Protein AF-A0AAV0CTR0-F1 (afdb_monomer)

Solvent-accessible surface area (backbone atoms only — not comparable to full-atom values): 6790 Å² total; per-residue (Å²): 139,84,82,82,81,88,60,62,69,61,51,53,50,50,51,52,50,52,57,63,68,57,74,76,48,81,88,69,41,61,51,52,54,42,43,52,50,48,53,51,48,50,62,73,68,55,83,69,50,78,89,38,67,70,44,38,51,52,50,50,54,52,46,49,56,52,43,30,55,45,69,72,47,71,95,82,50,78,68,43,56,60,49,43,54,52,52,54,50,50,34,42,77,68,43,66,77,38,94,63,83,75,63,79,76,76,77,86,87,127

Structure (mmCIF, N/CA/C/O backbone):
data_AF-A0AAV0CTR0-F1
#
_entry.id   AF-A0AAV0CTR0-F1
#
loop_
_atom_site.group_PDB
_atom_site.id
_atom_site.type_symbol
_atom_site.label_atom_id
_atom_site.label_alt_id
_atom_site.label_comp_id
_atom_site.label_asym_id
_atom_site.label_entity_id
_atom_site.label_seq_id
_atom_site.pdbx_PDB_ins_code
_atom_site.Cartn_x
_atom_site.Cartn_y
_atom_site.Cartn_z
_atom_site.occupancy
_atom_site.B_iso_or_equiv
_atom_site.auth_seq_id
_atom_site.auth_comp_id
_atom_site.auth_asym_id
_atom_si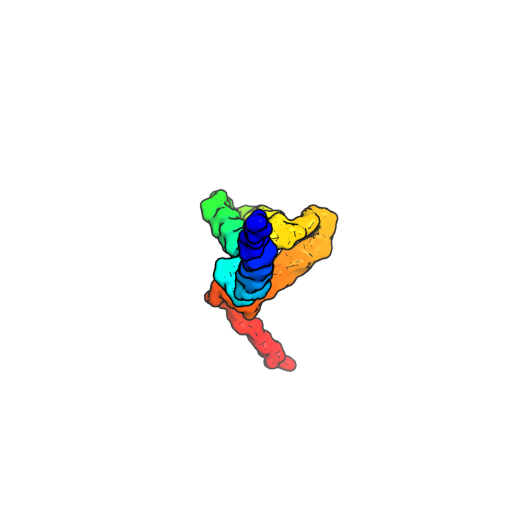te.auth_atom_id
_atom_site.pdbx_PDB_model_num
ATOM 1 N N . MET A 1 1 ? 56.082 -21.853 -14.234 1.00 34.97 1 MET A N 1
ATOM 2 C CA . MET A 1 1 ? 54.751 -22.393 -13.898 1.00 34.97 1 MET A CA 1
ATOM 3 C C . MET A 1 1 ? 53.887 -21.218 -13.463 1.00 34.97 1 MET A C 1
ATOM 5 O O . MET A 1 1 ? 53.992 -20.786 -12.327 1.00 34.97 1 MET A O 1
ATOM 9 N N . LEU A 1 2 ? 53.164 -20.611 -14.408 1.00 36.75 2 LEU A N 1
ATOM 10 C CA . LEU A 1 2 ? 52.213 -19.525 -14.148 1.00 36.75 2 LEU A CA 1
ATOM 11 C C . LEU A 1 2 ? 50.856 -20.175 -13.870 1.00 36.75 2 LEU A C 1
ATOM 13 O O . LEU A 1 2 ? 50.331 -20.877 -14.732 1.00 36.75 2 LEU A O 1
ATOM 17 N N . VAL A 1 3 ? 50.343 -20.004 -12.654 1.00 38.41 3 VAL A N 1
ATOM 18 C CA . VAL A 1 3 ? 48.997 -20.441 -12.273 1.00 38.41 3 VAL A CA 1
ATOM 19 C C . VAL A 1 3 ? 48.022 -19.387 -12.783 1.00 38.41 3 VAL A C 1
ATOM 21 O O . VAL A 1 3 ? 48.085 -18.228 -12.386 1.00 38.41 3 VAL A O 1
ATOM 24 N N . VAL A 1 4 ? 47.155 -19.801 -13.701 1.00 47.12 4 VAL A N 1
ATOM 25 C CA . VAL A 1 4 ? 45.981 -19.044 -14.134 1.00 47.12 4 VAL A CA 1
ATOM 26 C C . VAL A 1 4 ? 44.977 -19.046 -12.980 1.00 47.12 4 VAL A C 1
ATOM 28 O O . VAL A 1 4 ? 44.509 -20.113 -12.595 1.00 47.12 4 VAL A O 1
ATOM 31 N N . THR A 1 5 ? 44.616 -17.881 -12.444 1.00 44.81 5 THR A N 1
ATOM 32 C CA . THR A 1 5 ? 43.428 -17.723 -11.586 1.00 44.81 5 THR A CA 1
ATOM 33 C C . THR A 1 5 ? 42.356 -16.971 -12.368 1.00 44.81 5 THR A C 1
ATOM 35 O O . THR A 1 5 ? 42.116 -15.788 -12.163 1.00 44.81 5 THR A O 1
ATOM 38 N N . ALA A 1 6 ? 41.748 -17.669 -13.328 1.00 54.22 6 ALA A N 1
ATOM 39 C CA . ALA A 1 6 ? 40.588 -17.211 -14.093 1.00 54.22 6 ALA A CA 1
ATOM 40 C C . ALA A 1 6 ? 39.284 -17.606 -13.376 1.00 54.22 6 ALA A C 1
ATOM 42 O O . ALA A 1 6 ? 38.446 -18.302 -13.945 1.00 54.22 6 ALA A O 1
ATOM 43 N N . THR A 1 7 ? 39.149 -17.255 -12.096 1.00 51.38 7 THR A N 1
ATOM 44 C CA . THR A 1 7 ? 38.017 -17.707 -11.264 1.00 51.38 7 THR A CA 1
ATOM 45 C C . THR A 1 7 ? 37.177 -16.579 -10.683 1.00 51.38 7 THR A C 1
ATOM 47 O O . THR A 1 7 ? 36.008 -16.811 -10.388 1.00 51.38 7 THR A O 1
ATOM 50 N N . ASP A 1 8 ? 37.717 -15.364 -10.580 1.00 47.47 8 ASP A N 1
ATOM 51 C CA . ASP A 1 8 ? 37.054 -14.301 -9.815 1.00 47.47 8 ASP A CA 1
ATOM 52 C C . ASP A 1 8 ? 36.214 -13.385 -10.727 1.00 47.47 8 ASP A C 1
ATOM 54 O O . ASP A 1 8 ? 35.055 -13.102 -10.425 1.00 47.47 8 ASP A O 1
ATOM 58 N N . ASP A 1 9 ? 36.719 -13.049 -11.920 1.00 49.59 9 ASP A N 1
ATOM 59 C CA . ASP A 1 9 ? 36.007 -12.199 -12.892 1.00 49.59 9 ASP A CA 1
ATOM 60 C C . ASP A 1 9 ? 34.782 -12.892 -13.527 1.00 49.59 9 ASP A C 1
ATOM 62 O O . ASP A 1 9 ? 33.754 -12.265 -13.797 1.00 49.59 9 ASP A O 1
ATOM 66 N N . GLU A 1 10 ? 34.858 -14.210 -13.733 1.00 50.00 10 GLU A N 1
ATOM 67 C CA . GLU A 1 10 ? 33.766 -15.030 -14.282 1.00 50.00 10 GLU A CA 1
ATOM 68 C C . GLU A 1 10 ? 32.593 -15.124 -13.285 1.00 50.00 10 GLU A C 1
ATOM 70 O O . GLU A 1 10 ? 31.419 -15.088 -13.666 1.00 50.00 10 GLU A O 1
ATOM 75 N N . PHE A 1 11 ? 32.904 -15.182 -11.985 1.00 45.75 11 PHE A N 1
ATOM 76 C CA . PHE A 1 11 ? 31.919 -15.241 -10.908 1.00 45.75 11 PHE A CA 1
ATOM 77 C C . PHE A 1 11 ? 31.147 -13.920 -10.769 1.00 45.75 11 PHE A C 1
ATOM 79 O O . PHE A 1 11 ? 29.916 -13.927 -10.647 1.00 45.75 11 PHE A O 1
ATOM 86 N N . ASP A 1 12 ? 31.838 -12.782 -10.874 1.00 53.22 12 ASP A N 1
ATOM 87 C CA . ASP A 1 12 ? 31.215 -11.457 -10.819 1.00 53.22 12 ASP A CA 1
ATOM 88 C C . ASP A 1 12 ? 30.399 -11.128 -12.078 1.00 53.22 12 ASP A C 1
ATOM 90 O O . ASP A 1 12 ? 29.324 -10.514 -11.987 1.00 53.22 12 ASP A O 1
ATOM 94 N N . LEU A 1 13 ? 30.820 -11.606 -13.253 1.00 52.16 13 LEU A N 1
ATOM 95 C CA . LEU A 1 13 ? 30.045 -11.454 -14.483 1.00 52.16 13 LEU A CA 1
ATOM 96 C C . LEU A 1 13 ? 28.753 -12.284 -14.439 1.00 52.16 13 LEU A C 1
ATOM 98 O O . LEU A 1 13 ? 27.688 -11.773 -14.797 1.00 52.16 13 LEU A O 1
ATOM 102 N N . GLN A 1 14 ? 28.807 -13.514 -13.917 1.00 51.38 14 GLN A N 1
ATOM 103 C CA . GLN A 1 14 ? 27.620 -14.350 -13.711 1.00 51.38 14 GLN A CA 1
ATOM 104 C C . GLN A 1 14 ? 26.677 -13.776 -12.647 1.00 51.38 14 GLN A C 1
ATOM 106 O O . GLN A 1 14 ? 25.457 -13.844 -12.813 1.00 51.38 14 GLN A O 1
ATOM 111 N N . LYS A 1 15 ? 27.202 -13.162 -11.578 1.00 51.62 15 LYS A N 1
ATOM 112 C CA . LYS A 1 15 ? 26.399 -12.456 -10.566 1.00 51.62 15 LYS A CA 1
ATOM 113 C C . LYS A 1 15 ? 25.701 -11.233 -11.161 1.00 51.62 15 LYS A C 1
ATOM 115 O O . LYS A 1 15 ? 24.514 -11.026 -10.922 1.00 51.62 15 LYS A O 1
ATOM 120 N N . THR A 1 16 ? 26.397 -10.478 -12.008 1.00 50.97 16 THR A N 1
ATOM 121 C CA . THR A 1 16 ? 25.854 -9.291 -12.686 1.00 50.97 16 THR A CA 1
ATOM 122 C C . THR A 1 16 ? 24.831 -9.665 -13.765 1.00 50.97 16 THR A C 1
ATOM 124 O O . THR A 1 16 ? 23.807 -8.996 -13.904 1.00 50.97 16 THR A O 1
ATOM 127 N N . GLN A 1 17 ? 25.049 -10.760 -14.501 1.00 51.81 17 GLN A N 1
ATOM 128 C CA . GLN A 1 17 ? 24.091 -11.296 -15.475 1.00 51.81 17 GLN A CA 1
ATOM 129 C C . GLN A 1 17 ? 22.855 -11.905 -14.799 1.00 51.81 17 GLN A C 1
ATOM 131 O O . GLN A 1 17 ? 21.738 -11.623 -15.230 1.00 51.81 17 GLN A O 1
ATOM 136 N N . LYS A 1 18 ? 23.017 -12.650 -13.695 1.00 47.66 18 LYS A N 1
ATOM 137 C CA . LYS A 1 18 ? 21.890 -13.123 -12.869 1.00 47.66 18 LYS A CA 1
ATOM 138 C C . LYS A 1 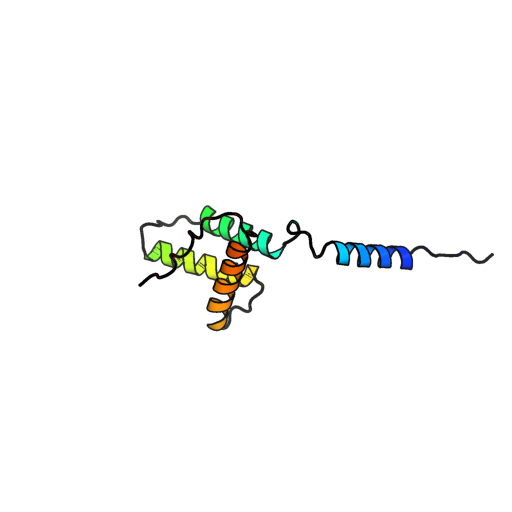18 ? 21.103 -11.963 -12.265 1.00 47.66 18 LYS A C 1
ATOM 140 O O . LYS A 1 18 ? 19.879 -12.008 -12.273 1.00 47.66 18 LYS A O 1
ATOM 145 N N . MET A 1 19 ? 21.773 -10.901 -11.815 1.00 47.75 19 MET A N 1
ATOM 146 C CA . MET A 1 19 ? 21.107 -9.712 -11.275 1.00 47.75 19 MET A CA 1
ATOM 147 C C . MET A 1 19 ? 20.319 -8.950 -12.348 1.00 47.75 19 MET A C 1
ATOM 149 O O . MET A 1 19 ? 19.229 -8.474 -12.064 1.00 47.75 19 MET A O 1
ATOM 153 N N . LYS A 1 20 ? 20.813 -8.894 -13.595 1.00 48.84 20 LYS A N 1
ATOM 154 C CA . LYS A 1 20 ? 20.094 -8.287 -14.733 1.00 48.84 20 LYS A CA 1
ATOM 155 C C . LYS A 1 20 ? 18.930 -9.141 -15.243 1.00 48.84 20 LYS A C 1
ATOM 157 O O . LYS A 1 20 ? 17.924 -8.591 -15.676 1.00 48.84 20 LYS A O 1
ATOM 162 N N . HIS A 1 21 ? 19.045 -10.466 -15.179 1.00 42.84 21 HIS A N 1
ATOM 163 C CA . HIS A 1 21 ? 17.985 -11.387 -15.603 1.00 42.84 21 HIS A CA 1
ATOM 164 C C . HIS A 1 21 ? 16.875 -11.556 -14.547 1.00 42.84 21 HIS A C 1
ATOM 166 O O . HIS A 1 21 ? 15.793 -12.040 -14.855 1.00 42.84 21 HIS A O 1
ATOM 172 N N . CYS A 1 22 ? 17.116 -11.094 -13.318 1.00 47.09 22 CYS A N 1
ATOM 173 C CA . CYS A 1 22 ? 16.162 -11.096 -12.209 1.00 47.09 22 CYS A CA 1
ATOM 174 C C . CYS A 1 22 ? 15.423 -9.750 -12.044 1.00 47.09 22 CYS A C 1
ATOM 176 O O . CYS A 1 22 ? 14.897 -9.447 -10.981 1.00 47.09 22 CYS A O 1
ATOM 178 N N . VAL A 1 23 ? 15.411 -8.906 -13.082 1.00 47.47 23 VAL A N 1
ATOM 179 C CA . VAL A 1 23 ? 14.730 -7.593 -13.073 1.00 47.47 23 VAL A CA 1
ATOM 180 C C . VAL A 1 23 ? 13.266 -7.705 -13.524 1.00 47.47 23 VAL A C 1
ATOM 182 O O . VAL A 1 23 ? 12.463 -6.808 -13.281 1.00 47.47 23 VAL A O 1
ATOM 185 N N . THR A 1 24 ? 12.892 -8.816 -14.157 1.00 50.25 24 THR A N 1
ATOM 186 C CA . THR A 1 24 ? 11.556 -9.037 -14.735 1.00 50.25 24 THR A CA 1
ATOM 187 C C . THR A 1 24 ? 10.709 -10.039 -13.961 1.00 50.25 24 THR A C 1
ATOM 189 O O . THR A 1 24 ? 9.570 -10.297 -14.351 1.00 50.25 24 THR A O 1
ATOM 192 N N . ASP A 1 25 ? 11.221 -10.592 -12.859 1.00 46.81 25 ASP A N 1
ATOM 193 C CA . ASP A 1 25 ? 10.435 -11.500 -12.041 1.00 46.81 25 ASP A CA 1
ATOM 194 C C . ASP A 1 25 ? 9.505 -10.711 -11.108 1.00 46.81 25 ASP A C 1
ATOM 196 O O . ASP A 1 25 ? 9.906 -10.199 -10.065 1.00 46.81 25 ASP A O 1
ATOM 200 N N . HIS A 1 26 ? 8.229 -10.643 -11.482 1.00 55.84 26 HIS A N 1
ATOM 201 C CA . HIS A 1 26 ? 7.106 -10.214 -10.641 1.00 55.84 26 HIS A CA 1
ATOM 202 C C . HIS A 1 26 ? 7.094 -10.807 -9.215 1.00 55.84 26 HIS A C 1
ATOM 204 O O . HIS A 1 26 ? 6.491 -10.221 -8.315 1.00 55.84 26 HIS A O 1
ATOM 210 N N . THR A 1 27 ? 7.777 -11.934 -8.990 1.00 45.66 27 THR A N 1
ATOM 211 C CA . THR A 1 27 ? 7.928 -12.599 -7.689 1.00 45.66 27 THR A CA 1
ATOM 212 C C . THR A 1 27 ? 9.007 -11.961 -6.794 1.00 45.66 27 THR A C 1
ATOM 214 O O . THR A 1 27 ? 9.002 -12.189 -5.586 1.00 45.66 27 THR A O 1
ATOM 217 N N . GLN A 1 28 ? 9.892 -11.113 -7.337 1.00 52.84 28 GLN A N 1
ATOM 218 C CA . GLN A 1 28 ? 10.929 -10.359 -6.604 1.00 52.84 28 GLN A CA 1
ATOM 219 C C . GLN A 1 28 ? 10.571 -8.892 -6.351 1.00 52.84 28 GLN A C 1
ATOM 221 O O . GLN A 1 28 ? 11.425 -8.032 -6.126 1.00 52.84 28 GLN A O 1
ATOM 226 N N . ASP A 1 29 ? 9.285 -8.580 -6.354 1.00 78.62 29 ASP A N 1
ATOM 227 C CA . ASP A 1 29 ? 8.828 -7.242 -6.056 1.00 78.62 29 ASP A CA 1
ATOM 228 C C . ASP A 1 29 ? 8.885 -6.963 -4.547 1.00 78.62 29 ASP A C 1
ATOM 230 O O . ASP A 1 29 ? 7.889 -7.062 -3.829 1.00 78.62 29 ASP A O 1
ATOM 234 N N . PHE A 1 30 ? 10.086 -6.643 -4.055 1.00 83.94 30 PHE A N 1
ATOM 235 C CA . PHE A 1 30 ? 10.333 -6.277 -2.658 1.00 83.94 30 PHE A CA 1
ATOM 236 C C . PHE A 1 30 ? 9.388 -5.171 -2.189 1.00 83.94 30 PHE A C 1
ATOM 238 O O . PHE A 1 30 ? 8.898 -5.227 -1.063 1.00 83.94 30 PHE A O 1
ATOM 245 N N . ILE A 1 31 ? 9.080 -4.216 -3.072 1.00 87.62 31 ILE A N 1
ATOM 246 C CA . ILE A 1 31 ? 8.141 -3.132 -2.788 1.00 87.62 31 ILE A CA 1
ATOM 247 C C . ILE A 1 31 ? 6.738 -3.703 -2.585 1.00 87.62 31 ILE A C 1
ATOM 249 O O . ILE A 1 31 ? 6.126 -3.435 -1.559 1.00 87.62 31 ILE A O 1
ATOM 253 N N . VAL A 1 32 ? 6.229 -4.537 -3.493 1.00 88.19 32 VAL A N 1
ATOM 254 C CA . VAL A 1 32 ? 4.908 -5.170 -3.312 1.00 88.19 32 VAL A CA 1
ATOM 255 C C . VAL A 1 32 ? 4.842 -6.057 -2.088 1.00 88.19 32 VAL A C 1
ATOM 257 O O . VAL A 1 32 ? 3.840 -6.032 -1.380 1.00 88.19 32 VAL A O 1
ATOM 260 N N . ASN A 1 33 ? 5.876 -6.849 -1.819 1.00 89.00 33 ASN A N 1
ATOM 261 C CA . ASN A 1 33 ? 5.907 -7.684 -0.628 1.00 89.00 33 ASN A CA 1
ATOM 262 C C . ASN A 1 33 ? 5.871 -6.833 0.648 1.00 89.00 33 ASN A C 1
ATOM 264 O O . ASN A 1 33 ? 5.118 -7.155 1.565 1.00 89.00 33 ASN A O 1
ATOM 268 N N . ASN A 1 34 ? 6.627 -5.734 0.689 1.00 91.88 34 ASN A N 1
ATOM 269 C CA . ASN A 1 34 ? 6.584 -4.788 1.800 1.00 91.88 34 ASN A CA 1
ATOM 270 C C . ASN A 1 34 ? 5.199 -4.152 1.925 1.00 91.88 34 ASN A C 1
ATOM 272 O O . ASN A 1 34 ? 4.615 -4.223 2.996 1.00 91.88 34 ASN A O 1
ATOM 276 N N . VAL A 1 35 ? 4.617 -3.651 0.832 1.00 92.44 35 VAL A N 1
ATOM 277 C CA . VAL A 1 35 ? 3.261 -3.077 0.824 1.00 92.44 35 VAL A CA 1
ATOM 278 C C . VAL A 1 35 ? 2.222 -4.082 1.330 1.00 92.44 35 VAL A C 1
ATOM 280 O O . VAL A 1 35 ? 1.416 -3.738 2.188 1.00 92.44 35 VAL A O 1
ATOM 283 N N . ARG A 1 36 ? 2.252 -5.341 0.869 1.00 91.44 36 ARG A N 1
ATOM 284 C CA . ARG A 1 36 ? 1.338 -6.391 1.356 1.00 91.44 36 ARG A CA 1
ATOM 285 C C . ARG A 1 36 ? 1.504 -6.647 2.849 1.00 91.44 36 ARG A C 1
ATOM 287 O O . ARG A 1 36 ? 0.505 -6.742 3.554 1.00 91.44 36 ARG A O 1
ATOM 294 N N . LYS A 1 37 ? 2.747 -6.772 3.326 1.00 93.06 37 LYS A N 1
ATOM 295 C CA . LYS A 1 37 ? 3.039 -6.977 4.751 1.00 93.06 37 LYS A CA 1
ATOM 296 C C . LYS A 1 37 ? 2.567 -5.799 5.589 1.00 93.06 37 LYS A C 1
ATOM 298 O O . LYS A 1 37 ? 1.953 -6.029 6.621 1.00 93.06 37 LYS A O 1
ATOM 303 N N . THR A 1 38 ? 2.820 -4.578 5.130 1.00 94.62 38 THR A N 1
ATOM 304 C CA . THR A 1 38 ? 2.377 -3.346 5.778 1.00 94.62 38 THR A CA 1
ATOM 305 C C . THR A 1 38 ? 0.861 -3.316 5.910 1.00 94.62 38 THR A C 1
ATOM 307 O O . THR A 1 38 ? 0.365 -3.225 7.026 1.00 94.62 38 THR A O 1
ATOM 310 N N . LEU A 1 39 ? 0.124 -3.482 4.807 1.00 92.50 39 LEU A N 1
ATOM 311 C CA . LEU A 1 39 ? -1.344 -3.493 4.823 1.00 92.50 39 LEU A CA 1
ATOM 312 C C . LEU A 1 39 ? -1.893 -4.600 5.732 1.00 92.50 39 LEU A C 1
ATOM 314 O O . LEU A 1 39 ? -2.739 -4.347 6.584 1.00 92.50 39 LEU A O 1
ATOM 318 N N . TYR A 1 40 ? -1.368 -5.823 5.601 1.00 92.56 40 TYR A N 1
ATOM 319 C CA . TYR A 1 40 ? -1.765 -6.937 6.461 1.00 92.56 40 TYR A CA 1
ATOM 320 C C . TYR A 1 40 ? -1.515 -6.627 7.939 1.00 92.56 40 TYR A C 1
ATOM 322 O O . TYR A 1 40 ? -2.375 -6.889 8.777 1.00 92.56 40 TYR A O 1
ATOM 330 N N . HIS A 1 41 ? -0.350 -6.074 8.271 1.00 94.25 41 HIS A N 1
ATOM 331 C CA . HIS A 1 41 ? 0.011 -5.753 9.644 1.00 94.25 41 HIS A CA 1
ATOM 332 C C . HIS A 1 41 ? -0.870 -4.646 10.228 1.00 94.25 41 HIS A C 1
ATOM 334 O O . HIS A 1 41 ? -1.362 -4.821 11.342 1.00 94.25 41 HIS A O 1
ATOM 340 N N . CYS A 1 42 ? -1.114 -3.563 9.480 1.00 93.50 42 CYS A N 1
ATOM 341 C CA . CYS A 1 42 ? -2.002 -2.477 9.900 1.00 93.50 42 CYS A CA 1
ATOM 342 C C . CYS A 1 42 ? -3.401 -3.006 10.217 1.00 93.50 42 CYS A C 1
ATOM 344 O O . CYS A 1 42 ? -3.887 -2.807 11.325 1.00 93.50 42 CYS A O 1
ATOM 346 N N . ILE A 1 43 ? -4.007 -3.753 9.289 1.00 90.38 43 ILE A N 1
ATOM 347 C CA . ILE A 1 43 ? -5.369 -4.278 9.447 1.00 90.38 43 ILE A CA 1
ATOM 348 C C . ILE A 1 43 ? -5.442 -5.317 10.573 1.00 90.38 43 ILE A C 1
ATOM 350 O O . ILE A 1 43 ? -6.361 -5.279 11.382 1.00 90.38 43 ILE A O 1
ATOM 354 N N . SER A 1 44 ? -4.485 -6.248 10.651 1.00 92.50 44 SER A N 1
ATOM 355 C CA . SER A 1 44 ? -4.512 -7.308 11.676 1.00 92.50 44 SER A CA 1
ATOM 356 C C . SER A 1 44 ? -4.181 -6.816 13.085 1.00 92.50 44 SER A C 1
ATOM 358 O O . SER A 1 44 ? -4.606 -7.443 14.053 1.00 92.50 44 SER A O 1
ATOM 360 N N . SER A 1 45 ? -3.432 -5.718 13.210 1.00 94.25 45 SER A N 1
ATOM 361 C CA . SER A 1 45 ? -3.107 -5.108 14.506 1.00 94.25 45 SER A CA 1
ATOM 362 C C . SER A 1 45 ? -4.119 -4.039 14.920 1.00 94.25 45 SER A C 1
ATOM 364 O O . SER A 1 45 ? -4.098 -3.593 16.068 1.00 94.25 45 SER A O 1
ATOM 366 N N . PHE A 1 46 ? -4.998 -3.619 14.008 1.00 94.25 46 PHE A N 1
ATOM 367 C CA . PHE A 1 46 ? -6.042 -2.651 14.299 1.00 94.25 46 PHE A CA 1
ATOM 368 C C . PHE A 1 46 ? -7.105 -3.263 15.215 1.00 94.25 46 PHE A C 1
ATOM 370 O O . PHE A 1 46 ? -7.699 -4.296 14.916 1.00 94.25 46 PHE A O 1
ATOM 377 N N . SER A 1 47 ? -7.348 -2.603 16.343 1.00 95.31 47 SER A N 1
ATOM 378 C CA . SER A 1 47 ? -8.319 -3.015 17.362 1.00 95.31 47 SER A CA 1
ATOM 379 C C . SER A 1 47 ? -9.494 -2.042 17.508 1.00 95.31 47 SER A C 1
ATOM 381 O O . SER A 1 47 ? -10.321 -2.214 18.404 1.00 95.31 47 SER A O 1
ATOM 383 N N . GLY A 1 48 ? -9.564 -1.018 16.650 1.00 93.12 48 GLY A N 1
ATOM 384 C CA . GLY A 1 48 ? -10.652 -0.041 16.628 1.00 93.12 48 GLY A CA 1
ATOM 385 C C . GLY A 1 48 ? -11.894 -0.543 15.888 1.00 93.12 48 GLY A C 1
ATOM 386 O O . GLY A 1 48 ? -11.909 -1.625 15.298 1.00 93.12 48 GLY A O 1
ATOM 387 N N . ASN A 1 49 ? -12.955 0.262 15.914 1.00 94.12 49 ASN A N 1
ATOM 388 C CA . ASN A 1 49 ? -14.206 -0.047 15.228 1.00 94.12 49 ASN A CA 1
ATOM 389 C C . ASN A 1 49 ? -14.237 0.592 13.829 1.00 94.12 49 ASN A C 1
ATOM 391 O O . ASN A 1 49 ? -14.148 1.809 13.716 1.00 94.12 49 ASN A O 1
ATOM 395 N N . LEU A 1 50 ? -14.412 -0.202 12.769 1.00 92.06 50 LEU A N 1
ATOM 396 C CA . LEU A 1 50 ? -14.495 0.313 11.393 1.00 92.06 50 LEU A CA 1
ATOM 397 C C . LEU A 1 50 ? -15.786 1.099 11.104 1.00 92.06 50 LEU A C 1
ATOM 399 O O . LEU A 1 50 ? -15.794 1.912 10.183 1.00 92.06 50 LEU A O 1
ATOM 403 N N . ASP A 1 51 ? -16.847 0.893 11.890 1.00 94.12 51 ASP A N 1
ATOM 404 C CA . ASP A 1 51 ? -18.101 1.651 11.772 1.00 94.12 51 ASP A CA 1
ATOM 405 C C . ASP A 1 51 ? -18.017 3.033 12.448 1.00 94.12 51 ASP A C 1
ATOM 407 O O . ASP A 1 51 ? -18.892 3.880 12.269 1.00 94.12 51 ASP A O 1
ATOM 411 N N . GLU A 1 52 ? -16.973 3.272 13.248 1.00 96.44 52 GLU A N 1
ATOM 412 C CA . GLU A 1 52 ? -16.721 4.561 13.883 1.00 96.44 52 GLU A CA 1
ATOM 413 C C . GLU A 1 52 ? -15.770 5.393 13.018 1.00 96.44 52 GLU A C 1
ATOM 415 O O . GLU A 1 52 ? -14.609 5.039 12.818 1.00 96.44 52 GLU A O 1
ATOM 420 N N . GLU A 1 53 ? -16.247 6.553 12.564 1.00 95.62 53 GLU A N 1
ATOM 421 C CA . GLU A 1 53 ? -15.509 7.447 11.666 1.00 95.62 53 GLU A CA 1
ATOM 422 C C . GLU A 1 53 ? -14.110 7.805 12.190 1.00 95.62 53 GLU A C 1
ATOM 424 O O . GLU A 1 53 ? -13.140 7.711 11.446 1.00 95.62 53 GLU A O 1
ATOM 429 N N . ASN A 1 54 ? -13.975 8.147 13.474 1.00 95.06 54 ASN A N 1
ATOM 430 C CA . ASN A 1 54 ? -12.676 8.502 14.058 1.00 95.06 54 ASN A CA 1
ATOM 431 C C . ASN A 1 54 ? -11.692 7.326 14.054 1.00 95.06 54 ASN A C 1
ATOM 433 O O . ASN A 1 54 ? -10.512 7.501 13.756 1.00 95.06 54 ASN A O 1
ATOM 437 N N . SER A 1 55 ? -12.183 6.128 14.371 1.00 94.81 55 SER A N 1
ATOM 438 C CA . SER A 1 55 ? -11.390 4.899 14.358 1.00 94.81 55 SER A CA 1
ATOM 439 C C . SER A 1 55 ? -10.951 4.549 12.930 1.00 94.81 55 SER A C 1
ATOM 441 O O . SER A 1 55 ? -9.795 4.184 12.713 1.00 94.81 55 SER A O 1
ATOM 443 N N . LEU A 1 56 ? -11.834 4.728 11.944 1.00 94.31 56 LEU A N 1
ATOM 444 C CA . LEU A 1 56 ? -11.516 4.538 10.530 1.00 94.31 56 LEU A CA 1
ATOM 445 C C . LEU A 1 56 ? -10.503 5.571 10.015 1.00 94.31 56 LEU A C 1
ATOM 447 O O . LEU A 1 56 ? -9.535 5.199 9.354 1.00 94.31 56 LEU A O 1
ATOM 451 N N . LEU A 1 57 ? -10.692 6.855 10.329 1.00 94.62 57 LEU A N 1
ATOM 452 C CA . LEU A 1 57 ? -9.752 7.919 9.963 1.00 94.62 57 LEU A CA 1
ATOM 453 C C . LEU A 1 57 ? -8.364 7.648 10.547 1.00 94.62 57 LEU A C 1
ATOM 455 O O . LEU A 1 57 ? -7.371 7.735 9.828 1.00 94.62 57 LEU A O 1
ATOM 459 N N . HIS A 1 58 ? -8.300 7.233 11.812 1.00 94.50 58 HIS A N 1
ATOM 460 C CA . HIS A 1 58 ? -7.043 6.869 12.453 1.00 94.50 58 HIS A CA 1
ATOM 461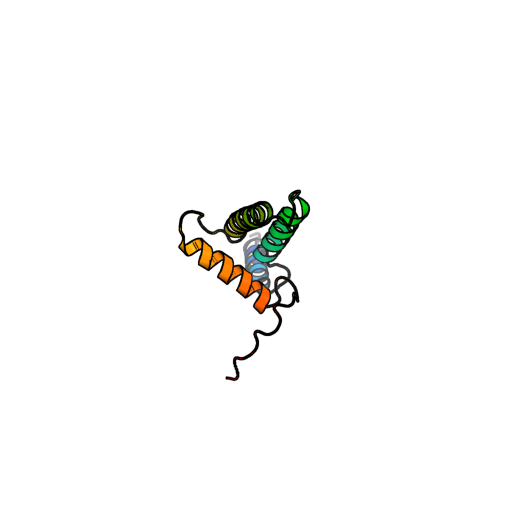 C C . H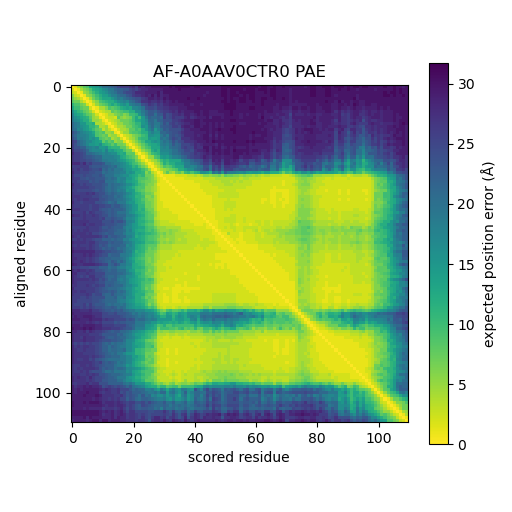IS A 1 58 ? -6.351 5.688 11.755 1.00 94.50 58 HIS A C 1
ATOM 463 O O . HIS A 1 58 ? -5.143 5.732 11.520 1.00 94.50 58 HIS A O 1
ATOM 469 N N . LEU A 1 59 ? -7.103 4.651 11.368 1.00 94.94 59 LEU A N 1
ATOM 470 C CA . LEU A 1 59 ? -6.555 3.539 10.588 1.00 94.94 59 LEU A CA 1
ATOM 471 C C . LEU A 1 59 ? -5.971 4.020 9.251 1.00 94.94 59 LEU A C 1
ATOM 473 O O . LEU A 1 59 ? -4.865 3.618 8.896 1.00 94.94 59 LEU A O 1
ATOM 477 N N . ILE A 1 60 ? -6.676 4.905 8.540 1.00 92.19 60 ILE A N 1
ATOM 478 C CA . ILE A 1 60 ? -6.217 5.465 7.260 1.00 92.19 60 ILE A CA 1
ATOM 479 C C . ILE A 1 60 ? -4.911 6.249 7.439 1.00 92.19 60 ILE A C 1
ATOM 481 O O . ILE A 1 60 ? -3.993 6.087 6.636 1.00 92.19 60 ILE A O 1
ATOM 485 N N . GLU A 1 61 ? -4.795 7.072 8.484 1.00 92.50 61 GLU A N 1
ATOM 486 C CA . GLU A 1 61 ? -3.570 7.828 8.782 1.00 92.50 61 GLU A CA 1
ATOM 487 C C . GLU A 1 61 ? -2.373 6.903 9.052 1.00 92.50 61 GLU A C 1
ATOM 489 O O . GLU A 1 61 ? -1.278 7.127 8.525 1.00 92.50 61 GLU A O 1
ATOM 494 N N . VAL A 1 62 ? -2.586 5.834 9.825 1.00 93.38 62 VAL A N 1
ATOM 495 C CA . VAL A 1 62 ? -1.550 4.838 10.142 1.00 93.38 62 VAL A CA 1
ATOM 496 C C . VAL A 1 62 ? -1.143 4.043 8.902 1.00 93.38 62 VAL A C 1
ATOM 498 O O . VAL A 1 62 ? 0.050 3.892 8.628 1.00 93.38 62 VAL A O 1
ATOM 501 N N . GLU A 1 63 ? -2.108 3.552 8.120 1.00 93.56 63 GLU A N 1
ATOM 502 C CA . GLU A 1 63 ? -1.825 2.863 6.858 1.00 93.56 63 GLU A CA 1
ATOM 503 C C . GLU A 1 63 ? -1.051 3.760 5.902 1.00 93.56 63 GLU A C 1
ATOM 505 O O . GLU A 1 63 ? -0.071 3.321 5.300 1.00 93.56 63 GLU A O 1
ATOM 510 N N . TYR A 1 64 ? -1.450 5.023 5.798 1.00 91.88 64 TYR A N 1
ATOM 511 C CA . TYR A 1 64 ? -0.792 5.997 4.950 1.00 91.88 64 TYR A CA 1
ATOM 512 C C . TYR A 1 64 ? 0.680 6.200 5.330 1.00 91.88 64 TYR A C 1
ATOM 514 O O . TYR A 1 64 ? 1.553 6.078 4.467 1.00 91.88 64 TYR A O 1
ATOM 522 N N . ALA A 1 65 ? 0.964 6.466 6.608 1.00 91.56 65 ALA A N 1
ATOM 523 C CA . ALA A 1 65 ? 2.329 6.678 7.087 1.00 91.56 65 ALA A CA 1
ATOM 524 C C . ALA A 1 65 ? 3.214 5.449 6.817 1.00 91.56 65 ALA A C 1
ATOM 526 O O . ALA A 1 65 ? 4.305 5.567 6.253 1.00 91.56 65 ALA A O 1
ATOM 527 N N . ASN A 1 66 ? 2.701 4.254 7.115 1.00 93.62 66 ASN A N 1
ATOM 528 C CA . ASN A 1 66 ? 3.441 3.014 6.900 1.00 93.62 66 ASN A CA 1
ATOM 529 C C . ASN A 1 66 ? 3.629 2.695 5.405 1.00 93.62 66 ASN A C 1
ATOM 531 O O . ASN A 1 66 ? 4.634 2.102 5.008 1.00 93.62 66 ASN A O 1
ATOM 535 N N . LEU A 1 67 ? 2.681 3.081 4.546 1.00 94.19 67 LEU A N 1
ATOM 536 C CA . LEU A 1 67 ? 2.816 2.945 3.095 1.00 94.19 67 LEU A CA 1
ATOM 537 C C . LEU A 1 67 ? 3.840 3.926 2.520 1.00 94.19 67 LEU A C 1
ATOM 539 O O . LEU A 1 67 ? 4.580 3.550 1.611 1.00 94.19 67 LEU A O 1
ATOM 543 N N . ALA A 1 68 ? 3.910 5.158 3.030 1.00 92.69 68 ALA A N 1
ATOM 544 C CA . ALA A 1 68 ? 4.940 6.115 2.634 1.00 92.69 68 ALA A CA 1
ATOM 545 C C . ALA A 1 68 ? 6.343 5.545 2.893 1.00 92.69 68 ALA A C 1
ATOM 547 O O . ALA A 1 68 ? 7.188 5.562 1.993 1.00 92.69 68 ALA A O 1
ATOM 548 N N . GLU A 1 69 ? 6.546 4.936 4.065 1.00 91.00 69 GLU A N 1
ATOM 549 C CA . GLU A 1 69 ? 7.781 4.226 4.403 1.00 91.00 69 GLU A CA 1
ATOM 550 C C . GLU A 1 69 ? 8.020 3.018 3.483 1.00 91.00 69 GLU A C 1
ATOM 552 O O . GLU A 1 69 ? 9.101 2.884 2.906 1.00 91.00 69 GLU A O 1
ATOM 557 N N . ALA A 1 70 ? 7.001 2.181 3.252 1.00 92.19 70 ALA A N 1
ATOM 558 C CA . ALA A 1 70 ? 7.105 1.019 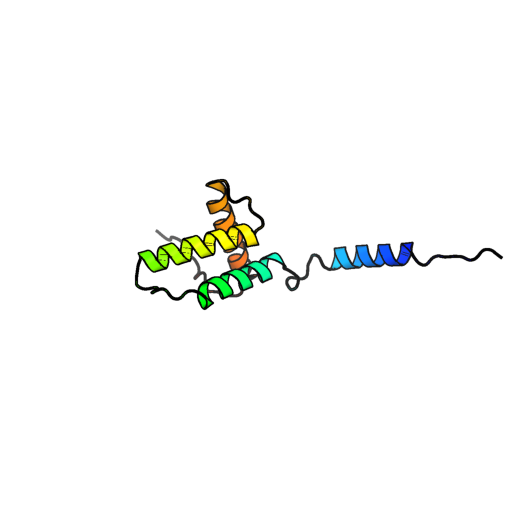2.363 1.00 92.19 70 ALA A CA 1
ATOM 559 C C . ALA A 1 70 ? 7.447 1.395 0.906 1.00 92.19 70 ALA A C 1
ATOM 561 O O . ALA A 1 70 ? 8.050 0.601 0.178 1.00 92.19 70 ALA A O 1
ATOM 562 N N . PHE A 1 71 ? 7.079 2.604 0.472 1.00 91.00 71 PHE A N 1
ATOM 563 C CA . PHE A 1 71 ? 7.436 3.166 -0.831 1.00 91.00 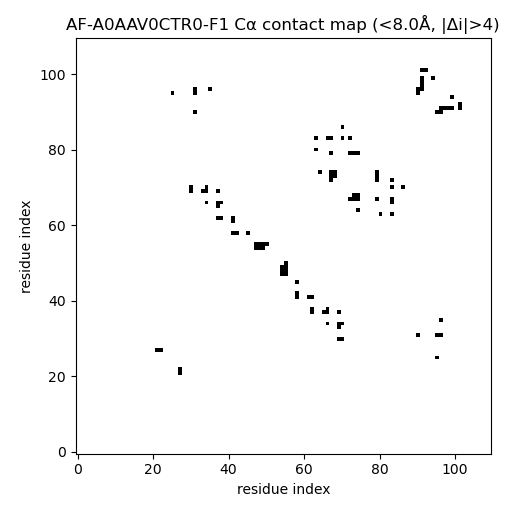71 PHE A CA 1
ATOM 564 C C . PHE A 1 71 ? 8.749 3.960 -0.837 1.00 91.00 71 PHE A C 1
ATOM 566 O O . PHE A 1 71 ? 9.127 4.462 -1.902 1.00 91.00 71 PHE A O 1
ATOM 573 N N . HIS A 1 72 ? 9.437 4.055 0.303 1.00 88.62 72 HIS A N 1
ATOM 574 C CA . HIS A 1 72 ? 10.643 4.857 0.513 1.00 88.62 72 HIS A CA 1
ATOM 575 C C . HIS A 1 72 ? 10.456 6.334 0.123 1.00 88.62 72 HIS A C 1
ATOM 577 O O . HIS A 1 72 ? 11.307 6.933 -0.539 1.00 88.62 72 HIS A O 1
ATOM 583 N N . LEU A 1 73 ? 9.310 6.915 0.482 1.00 86.25 73 LEU A N 1
ATOM 584 C CA . LEU A 1 73 ? 9.036 8.340 0.308 1.00 86.25 73 LEU A CA 1
ATOM 585 C C . LEU A 1 73 ? 9.494 9.109 1.554 1.00 86.25 73 LEU A C 1
ATOM 587 O O . LEU A 1 73 ? 9.333 8.630 2.674 1.00 86.25 73 LEU A O 1
ATOM 591 N N . SER A 1 74 ? 10.064 10.303 1.362 1.00 74.25 74 SER A N 1
ATOM 592 C CA . SER A 1 74 ? 10.337 11.211 2.484 1.00 74.25 74 SER A CA 1
ATOM 593 C C . SER A 1 74 ? 8.999 11.687 3.044 1.00 74.25 74 SER A C 1
ATOM 595 O O . SER A 1 74 ? 8.152 12.104 2.270 1.00 74.25 74 SER A O 1
ATOM 597 N N . SER A 1 75 ? 8.773 11.605 4.352 1.00 61.66 75 SER A N 1
ATOM 598 C CA . SER A 1 75 ? 7.467 11.886 4.974 1.00 61.66 75 SER A CA 1
ATOM 599 C C . SER A 1 75 ? 7.227 13.386 5.241 1.00 61.66 75 SER A C 1
ATOM 601 O O . SER A 1 75 ? 6.650 13.74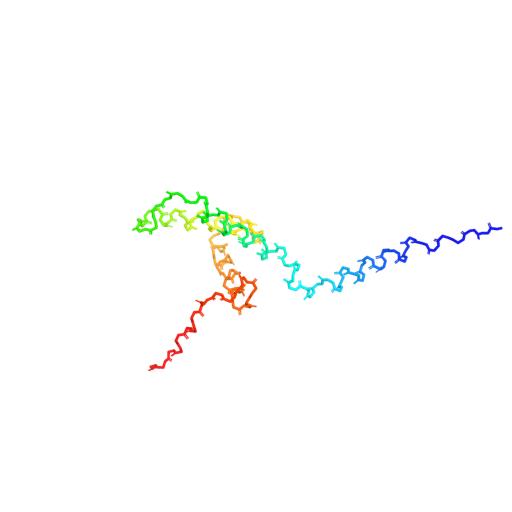6 6.267 1.00 61.66 75 SER A O 1
ATOM 603 N N . GLU A 1 76 ? 7.698 14.280 4.369 1.00 60.84 76 GLU A N 1
ATOM 604 C CA . GLU A 1 76 ? 7.788 15.719 4.684 1.00 60.84 76 GLU A CA 1
ATOM 605 C C . GLU A 1 76 ? 6.900 16.634 3.828 1.00 60.84 76 GLU A C 1
ATOM 607 O O . GLU A 1 76 ? 6.788 17.820 4.142 1.00 60.84 76 GLU A O 1
ATOM 612 N N . SER A 1 77 ? 6.235 16.140 2.774 1.00 66.44 77 SER A N 1
ATOM 613 C CA . SER A 1 77 ? 5.440 16.998 1.884 1.00 66.44 77 SER A CA 1
ATOM 614 C C . SER A 1 77 ? 4.024 16.485 1.602 1.00 66.44 77 SER A C 1
ATOM 616 O O . SER A 1 77 ? 3.766 15.287 1.523 1.00 66.44 77 SER A O 1
ATOM 618 N N . VAL A 1 78 ? 3.088 17.418 1.377 1.00 64.81 78 VAL A N 1
ATOM 619 C CA . VAL A 1 78 ? 1.721 17.121 0.892 1.00 64.81 78 VAL A CA 1
ATOM 620 C C . VAL A 1 78 ? 1.753 16.374 -0.451 1.00 64.81 78 VAL A C 1
ATOM 622 O O . VAL A 1 78 ? 0.887 15.543 -0.722 1.00 64.81 78 VAL A O 1
ATOM 625 N N . ASP A 1 79 ? 2.790 16.591 -1.263 1.00 74.69 79 ASP A N 1
ATOM 626 C CA . ASP A 1 79 ? 3.013 15.850 -2.508 1.00 74.69 79 ASP A CA 1
ATOM 627 C C . ASP A 1 79 ? 3.222 14.349 -2.273 1.00 74.69 79 ASP A C 1
ATOM 629 O O . ASP A 1 79 ? 2.966 13.540 -3.170 1.00 74.69 79 ASP A O 1
ATOM 633 N N . ASP A 1 80 ? 3.657 13.944 -1.079 1.00 75.44 80 ASP A N 1
ATOM 634 C CA . ASP A 1 80 ? 3.859 12.535 -0.757 1.00 75.44 80 ASP A CA 1
ATOM 635 C C . ASP A 1 80 ? 2.523 11.791 -0.637 1.00 75.44 80 ASP A C 1
ATOM 637 O O . ASP A 1 80 ? 2.458 10.621 -1.025 1.00 75.44 80 ASP A O 1
ATOM 641 N N . LEU A 1 81 ? 1.425 12.489 -0.300 1.00 81.19 81 LEU A N 1
ATOM 642 C CA . LEU A 1 81 ? 0.080 11.901 -0.259 1.00 81.19 81 LEU A CA 1
ATOM 643 C C . LEU A 1 81 ? -0.356 11.421 -1.637 1.00 81.19 81 LEU A C 1
ATOM 645 O O . LEU A 1 81 ? -0.741 10.264 -1.835 1.00 81.19 81 LEU A O 1
ATOM 649 N N . HIS A 1 82 ? -0.217 12.304 -2.621 1.00 86.44 82 HIS A N 1
ATOM 650 C CA . HIS A 1 82 ? -0.521 11.982 -4.006 1.00 86.44 82 HIS A CA 1
ATOM 651 C C . HIS A 1 82 ? 0.399 10.885 -4.554 1.00 86.44 82 HIS A C 1
ATOM 653 O O . HIS A 1 82 ? -0.060 10.043 -5.334 1.00 86.44 82 HIS A O 1
ATOM 659 N N . LYS A 1 83 ? 1.671 10.837 -4.136 1.00 88.62 83 LYS A N 1
ATOM 660 C CA . LYS A 1 83 ? 2.620 9.792 -4.557 1.00 88.62 83 LYS A CA 1
ATOM 661 C C . LYS A 1 83 ? 2.273 8.422 -3.981 1.00 88.62 83 LYS A C 1
ATOM 663 O O . LYS A 1 83 ? 2.282 7.457 -4.747 1.00 88.62 83 LYS A O 1
ATOM 668 N N . VAL A 1 84 ? 1.956 8.319 -2.687 1.00 91.50 84 VAL A N 1
ATOM 669 C CA . VAL A 1 84 ? 1.524 7.057 -2.057 1.00 91.50 84 VAL A CA 1
ATOM 670 C C . VAL A 1 84 ? 0.275 6.534 -2.756 1.00 91.50 84 VAL A C 1
ATOM 672 O O . VAL A 1 84 ? 0.281 5.403 -3.243 1.00 91.50 84 VAL A O 1
ATOM 675 N N . ALA A 1 85 ? -0.758 7.374 -2.895 1.00 91.19 85 ALA A N 1
ATOM 676 C CA . ALA A 1 85 ? -2.010 6.996 -3.547 1.00 91.19 85 ALA A CA 1
ATOM 677 C C . ALA A 1 85 ? -1.784 6.540 -4.999 1.00 91.19 85 ALA A C 1
ATOM 679 O O . ALA A 1 85 ? -2.292 5.499 -5.417 1.00 91.19 85 ALA A O 1
ATOM 680 N N . SER A 1 86 ? -0.962 7.271 -5.760 1.00 90.06 86 SER A N 1
ATOM 681 C CA . SER A 1 86 ? -0.641 6.927 -7.152 1.00 90.06 86 SER A CA 1
ATOM 682 C C . SER A 1 86 ? 0.119 5.605 -7.270 1.00 90.06 86 SER A C 1
ATOM 684 O O . SER A 1 86 ? -0.190 4.791 -8.143 1.00 90.06 86 SER A O 1
ATOM 686 N N . LYS A 1 87 ? 1.103 5.363 -6.393 1.00 91.75 87 LYS A N 1
ATOM 687 C CA . LYS A 1 87 ? 1.877 4.113 -6.369 1.00 91.75 87 LYS A CA 1
ATOM 688 C C . LYS A 1 87 ? 0.999 2.928 -5.986 1.00 91.75 87 LYS A C 1
ATOM 690 O O . LYS A 1 87 ? 1.025 1.920 -6.690 1.00 91.75 87 LYS A O 1
ATOM 695 N N . LEU A 1 88 ? 0.192 3.064 -4.935 1.00 91.31 88 LEU A N 1
ATOM 696 C CA . LEU A 1 88 ? -0.747 2.034 -4.497 1.00 91.31 88 LEU A CA 1
ATOM 697 C C . LEU A 1 88 ? -1.740 1.681 -5.616 1.00 91.31 88 LEU A C 1
ATOM 699 O O . LEU A 1 88 ? -1.890 0.512 -5.972 1.00 91.31 88 LEU A O 1
ATOM 703 N N . LEU A 1 89 ? -2.339 2.694 -6.250 1.00 89.56 89 LEU A N 1
ATOM 704 C CA . LEU A 1 89 ? -3.258 2.520 -7.375 1.00 89.56 89 LEU A CA 1
ATOM 705 C C . LEU A 1 89 ? -2.594 1.835 -8.577 1.00 89.56 89 LEU A C 1
ATOM 707 O O . LEU A 1 89 ? -3.204 0.979 -9.218 1.00 89.56 89 LEU A O 1
ATOM 711 N N . ASN A 1 90 ? -1.340 2.175 -8.885 1.00 88.62 90 ASN A N 1
ATOM 712 C CA . ASN A 1 90 ? -0.584 1.519 -9.949 1.00 88.62 90 ASN A CA 1
ATOM 713 C C . ASN A 1 90 ? -0.369 0.025 -9.665 1.00 88.62 90 ASN A C 1
ATOM 715 O O . ASN A 1 90 ? -0.500 -0.798 -10.571 1.00 88.62 90 ASN A O 1
ATOM 719 N N . LEU A 1 91 ? -0.077 -0.346 -8.415 1.00 88.56 91 LEU A N 1
ATOM 720 C CA . LEU A 1 91 ? 0.089 -1.749 -8.041 1.00 88.56 91 LEU A CA 1
ATOM 721 C C . LEU A 1 91 ? -1.210 -2.557 -8.184 1.00 88.56 91 LEU A C 1
ATOM 723 O O . LEU A 1 91 ? -1.154 -3.698 -8.639 1.00 88.56 91 LEU A O 1
ATOM 727 N N . TYR A 1 92 ? -2.371 -1.973 -7.872 1.00 85.75 92 TYR A N 1
ATOM 728 C CA . TYR A 1 92 ? -3.666 -2.614 -8.132 1.00 85.75 92 TYR A CA 1
ATOM 729 C C . TYR A 1 92 ? -3.972 -2.723 -9.631 1.00 85.75 92 TYR A C 1
ATOM 731 O O . TYR A 1 92 ? -4.294 -3.806 -10.113 1.00 85.75 92 TYR A O 1
ATOM 739 N N . ARG A 1 93 ? -3.801 -1.637 -10.399 1.00 83.69 93 ARG A N 1
ATOM 740 C CA . ARG A 1 93 ? -4.055 -1.617 -11.856 1.00 83.69 93 ARG A CA 1
ATOM 741 C C . ARG A 1 93 ? -3.194 -2.601 -12.641 1.00 83.69 93 ARG A C 1
ATOM 743 O O . ARG A 1 93 ? -3.624 -3.107 -13.670 1.00 83.69 93 ARG A O 1
ATOM 750 N N . THR A 1 94 ? -1.979 -2.855 -12.165 1.00 83.94 94 THR A N 1
ATOM 751 C CA . THR A 1 94 ? -1.051 -3.820 -12.771 1.00 83.94 94 THR A CA 1
ATOM 752 C C . THR A 1 94 ? -1.215 -5.238 -12.216 1.00 83.94 94 THR A C 1
ATOM 754 O O . THR A 1 94 ? -0.436 -6.117 -12.569 1.00 83.94 94 THR A O 1
ATOM 757 N N . GLY A 1 95 ? -2.195 -5.476 -11.334 1.00 82.88 95 GLY A N 1
ATOM 758 C CA . GLY A 1 95 ? -2.454 -6.782 -10.721 1.00 82.88 95 GLY A CA 1
ATOM 759 C C . GLY A 1 95 ? -1.386 -7.236 -9.721 1.00 82.88 95 GLY A C 1
ATOM 760 O O . GLY A 1 95 ? -1.451 -8.351 -9.205 1.00 82.88 95 GLY A O 1
ATOM 761 N N . ARG A 1 96 ? -0.405 -6.383 -9.402 1.00 86.50 96 ARG A N 1
ATOM 762 C CA . ARG A 1 96 ? 0.756 -6.746 -8.580 1.00 86.50 96 ARG A CA 1
ATOM 763 C C . ARG A 1 96 ? 0.429 -6.883 -7.098 1.00 86.50 96 ARG A C 1
ATOM 765 O O . ARG A 1 96 ? 1.142 -7.607 -6.419 1.00 86.50 96 ARG A O 1
ATOM 772 N N . LEU A 1 97 ? -0.646 -6.275 -6.588 1.00 83.38 97 LEU A N 1
ATOM 773 C CA . LEU A 1 97 ? -1.150 -6.543 -5.226 1.00 83.38 97 LEU A CA 1
ATOM 774 C C . LEU A 1 97 ? -2.154 -7.702 -5.154 1.00 83.38 97 LEU A C 1
ATOM 776 O O . LEU A 1 97 ? -2.493 -8.138 -4.058 1.00 83.38 97 LEU A O 1
ATOM 780 N N . GLY A 1 98 ? -2.514 -8.285 -6.296 1.00 74.62 98 GLY A N 1
ATOM 781 C CA . GLY A 1 98 ? -3.570 -9.283 -6.434 1.00 74.62 98 GLY A CA 1
ATOM 782 C C . GLY A 1 98 ? -4.738 -8.733 -7.249 1.00 74.62 98 GLY A C 1
ATOM 783 O O . GLY A 1 98 ? -4.874 -7.521 -7.421 1.00 74.62 98 GLY A O 1
ATOM 784 N N . HIS A 1 99 ? -5.581 -9.632 -7.759 1.00 62.59 99 HIS A N 1
ATOM 785 C CA . HIS A 1 99 ? -6.839 -9.284 -8.422 1.00 62.59 99 HIS A CA 1
ATOM 786 C C . HIS A 1 99 ? -7.869 -8.839 -7.375 1.00 62.59 99 HIS A C 1
ATOM 788 O O . HIS A 1 99 ? -8.841 -9.539 -7.114 1.00 62.59 99 HIS A O 1
ATOM 794 N N . TYR A 1 100 ? -7.628 -7.709 -6.718 1.00 54.50 100 TYR A N 1
ATOM 795 C CA . TYR A 1 100 ? -8.663 -7.061 -5.929 1.00 54.50 100 TYR A CA 1
ATOM 796 C C . TYR A 1 100 ? -9.432 -6.109 -6.833 1.00 54.50 100 TYR A C 1
ATOM 798 O O . TYR A 1 100 ? -8.843 -5.311 -7.564 1.00 54.50 100 TYR A O 1
ATOM 806 N N . SER A 1 101 ? -10.751 -6.273 -6.793 1.00 50.94 101 SER A N 1
ATOM 807 C CA . SER A 1 101 ? -11.783 -5.571 -7.540 1.00 50.94 101 SER A CA 1
ATOM 808 C C . SER A 1 101 ? -11.707 -4.064 -7.306 1.00 50.94 101 SER A C 1
ATOM 810 O O . SER A 1 101 ? -12.484 -3.490 -6.553 1.00 50.94 101 SER A O 1
ATOM 812 N N . LEU A 1 102 ? -10.793 -3.370 -7.981 1.00 55.34 102 LEU A N 1
ATOM 813 C CA . LEU A 1 102 ? -11.173 -2.055 -8.467 1.00 55.34 102 LEU A CA 1
ATOM 814 C C . LEU A 1 102 ? -12.178 -2.361 -9.569 1.00 55.34 102 LEU A C 1
ATOM 816 O O . LEU A 1 102 ? -11.782 -2.589 -10.713 1.00 55.34 102 LEU A O 1
ATOM 820 N N . ASP A 1 103 ? -13.452 -2.507 -9.184 1.00 58.31 103 ASP A N 1
ATOM 821 C CA . ASP A 1 103 ? -14.548 -2.633 -10.135 1.00 58.31 103 ASP A CA 1
ATOM 822 C C . ASP A 1 103 ? -14.299 -1.630 -11.253 1.00 58.31 103 ASP A C 1
ATOM 824 O O . ASP A 1 103 ? -13.848 -0.503 -11.011 1.00 58.31 103 ASP A O 1
ATOM 828 N N . SER A 1 104 ? -14.501 -2.080 -12.491 1.00 59.00 104 SER A N 1
ATOM 829 C CA . SER A 1 104 ? -14.286 -1.230 -13.656 1.00 59.00 104 SER A CA 1
ATOM 830 C C . SER A 1 104 ? -14.997 0.096 -13.403 1.00 59.00 104 SER A C 1
ATOM 832 O O . SER A 1 104 ? -16.214 0.103 -13.220 1.00 59.00 104 SER A O 1
ATOM 834 N N . VAL A 1 105 ? -14.239 1.198 -13.331 1.00 56.59 105 VAL A N 1
ATOM 835 C CA . VAL A 1 105 ? -14.821 2.533 -13.162 1.00 56.59 105 VAL A CA 1
ATOM 836 C C . VAL A 1 105 ? -15.860 2.674 -14.270 1.00 56.59 105 VAL A C 1
ATOM 838 O O . VAL A 1 105 ? -15.475 2.521 -15.434 1.00 56.59 105 VAL A O 1
ATOM 841 N N . PRO A 1 106 ? -17.149 2.909 -13.958 1.00 63.62 106 PRO A N 1
ATOM 842 C CA . PRO A 1 106 ? -18.159 3.037 -14.991 1.00 63.62 106 PRO A CA 1
ATOM 843 C C . PRO A 1 106 ? -17.697 4.103 -15.979 1.00 63.62 106 PRO A C 1
ATOM 845 O O . PRO A 1 106 ? -17.467 5.253 -15.593 1.00 63.62 106 PRO A O 1
ATOM 848 N N . SER A 1 107 ? -17.518 3.725 -17.245 1.00 60.72 107 SER A N 1
ATOM 849 C CA . SER A 1 107 ? -17.311 4.690 -18.317 1.00 60.72 107 SER A CA 1
ATOM 850 C C . SER A 1 107 ? -18.507 5.635 -18.264 1.00 60.72 107 SER A C 1
ATOM 852 O O . SER A 1 107 ? -19.648 5.197 -18.417 1.00 60.72 107 SER A O 1
ATOM 854 N N . LYS A 1 108 ? -18.270 6.916 -17.959 1.00 60.38 108 LYS A N 1
ATOM 855 C CA . LYS A 1 108 ? -19.315 7.941 -18.010 1.00 60.38 108 LYS A CA 1
ATOM 856 C C . LYS A 1 108 ? -19.852 7.974 -19.441 1.00 60.38 108 LYS A C 1
ATOM 858 O O . LYS A 1 108 ? -19.217 8.543 -20.320 1.00 60.38 108 LYS A O 1
ATOM 863 N N . ASN A 1 109 ? -21.014 7.364 -19.637 1.00 52.62 109 ASN A N 1
ATOM 864 C CA . ASN A 1 109 ? -21.851 7.538 -20.813 1.00 52.62 109 ASN A CA 1
ATOM 865 C C . ASN A 1 109 ? -23.033 8.422 -20.385 1.00 52.62 109 ASN A C 1
ATOM 867 O O . ASN A 1 109 ? -24.125 7.924 -20.120 1.00 52.62 109 ASN A O 1
ATOM 871 N N . TRP A 1 110 ? -22.783 9.717 -20.231 1.00 52.69 110 TRP A N 1
ATOM 872 C CA . TRP A 1 110 ? -23.792 10.775 -20.351 1.00 52.69 110 TRP A CA 1
ATOM 873 C C . TRP A 1 110 ? -23.205 11.881 -21.231 1.00 52.69 110 TRP A C 1
ATOM 875 O O . TRP A 1 110 ? -23.955 12.826 -21.546 1.00 52.69 110 TRP A O 1
#

Foldseek 3Di:
DDDDPPDPVVVVVVVVVVVVVPPPPLVPPQLLVQLLCLVCCLVVVQPDDCVDPVSVVVSVVSSLVSLLVSVVHDPPDPVSSVVSVVVVVVCQVVCSNHVDDPPDPPDPPD

Secondar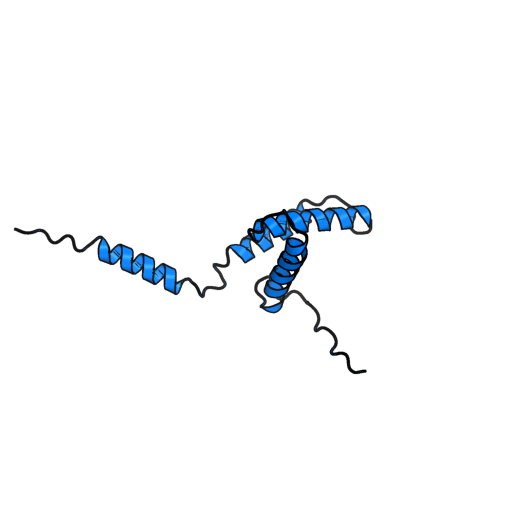y structure (DSSP, 8-state):
-PPP--SHHHHHHHHHHHHHHTSS-GGG-HHHHHHHHHHHHHHHH--S-TTSHHHHHHHHHHHHHHHHHHTT--TT-HHHHHHHHHHHHHHHHTTTT------PPP----

Organism: NCBI:txid186058

Sequence (110 aa):
MLVVTATDDEFDLQKTQKMKHCVTDHTQDFIVNNVRKTLYHCISSFSGNLDEENSLLHLIEVEYANLAEAFHLSSESVDDLHKVASKLLNLYRTGRL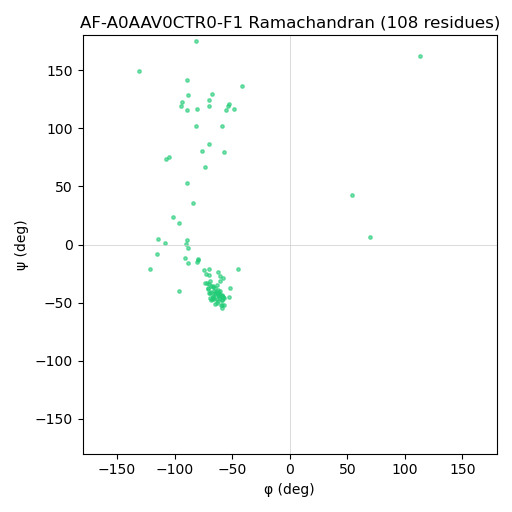GHYSLDSVPSKNW

Radius of gyration: 21.51 Å; Cα contacts (8 Å, |Δi|>4): 57; chains: 1; bounding box: 78×40×38 Å

Mean predicted aligned error: 13.95 Å

pLDDT: mean 74.71, std 19.57, range [34.97, 96.44]